Protein AF-A0A1R3R5N0-F1 (afdb_monomer_lite)

Organism: Aspergillus carbonarius (strain ITEM 5010) (NCBI:txid602072)

Sequence (128 aa):
EFLPKLLINFKFSRFGYNIFSFFNQRFYIELFYNKYIVEGVLKLGGQTSKSLDKGSVELLGPYGLEKGLLVLSNSIGNLSTGIVTTYALYILIGLIFYISLLYFSYNDNNLLILIIFTLFALLNSNNK

pLDDT: mean 89.64, std 7.69, range [47.28, 97.38]

InterPro domains:
  IPR010934 NADH dehydrogenase subunit 5, C-terminal [PF06455] (7-100)

Secondary structure (DSSP, 8-state):
--HHHHHHHHHHSHHHHHHHHHHHTGGGHHHHIIIIIIHHHHHHHHHHHIIIIIIIHHHHSHHHHHHHHHHHHHHHHHH--S-HHHHHHHHHHHHHHHHHHHHHHHH-HHHHHHHHHHHHHHHHHTT-

Structure (mmCIF, N/CA/C/O backbone):
data_AF-A0A1R3R5N0-F1
#
_entry.id   AF-A0A1R3R5N0-F1
#
loop_
_atom_site.group_PDB
_atom_site.id
_atom_site.type_symbol
_atom_site.label_atom_id
_atom_site.label_alt_id
_atom_site.label_comp_id
_atom_site.label_asym_id
_atom_site.label_entity_id
_atom_site.label_seq_id
_atom_site.pdbx_PDB_ins_code
_atom_site.Cartn_x
_atom_site.Cartn_y
_atom_site.Cartn_z
_atom_site.occupancy
_atom_site.B_iso_or_equiv
_atom_site.auth_seq_id
_atom_site.auth_comp_id
_atom_site.auth_asym_id
_atom_site.auth_atom_id
_atom_site.pdbx_PDB_model_num
ATOM 1 N N . GLU A 1 1 ? -47.090 0.895 64.163 1.00 58.91 1 GLU A N 1
ATOM 2 C CA . GLU A 1 1 ? -45.781 0.798 63.468 1.00 58.91 1 GLU A CA 1
ATOM 3 C C . GLU A 1 1 ? -45.561 -0.552 62.750 1.00 58.91 1 GLU A C 1
ATOM 5 O O . GLU A 1 1 ? -44.511 -1.167 62.883 1.00 58.91 1 GLU A O 1
ATOM 10 N N . PHE A 1 2 ? -46.514 -1.045 61.947 1.00 67.62 2 PHE A N 1
ATOM 11 C CA . PHE A 1 2 ? -46.360 -2.348 61.260 1.00 67.62 2 PHE A CA 1
ATOM 12 C C . PHE A 1 2 ? -45.670 -2.259 59.887 1.00 67.62 2 PHE A C 1
ATOM 14 O O . PHE A 1 2 ? -44.939 -3.166 59.490 1.00 67.62 2 PHE A O 1
ATOM 21 N N . LEU A 1 3 ? -45.855 -1.138 59.186 1.00 72.69 3 LEU A N 1
ATOM 22 C CA . LEU A 1 3 ? -45.278 -0.861 57.866 1.00 72.69 3 LEU A CA 1
ATOM 23 C C . LEU A 1 3 ? -43.744 -1.014 57.772 1.00 72.69 3 LEU A C 1
ATOM 25 O O . LEU A 1 3 ? -43.286 -1.706 56.861 1.00 72.69 3 LEU A O 1
ATOM 29 N N . PRO A 1 4 ? -42.928 -0.451 58.687 1.00 81.06 4 PRO A N 1
ATOM 30 C CA . PRO A 1 4 ? -41.472 -0.568 58.579 1.00 81.06 4 PRO A CA 1
ATOM 31 C C . PRO A 1 4 ? -40.977 -2.010 58.761 1.00 81.06 4 PRO A C 1
ATOM 33 O O . PRO A 1 4 ? -40.027 -2.424 58.100 1.00 81.06 4 PRO A O 1
ATOM 36 N N . LYS A 1 5 ? -41.648 -2.818 59.591 1.00 83.25 5 LYS A N 1
ATOM 37 C CA . LYS A 1 5 ? -41.254 -4.212 59.850 1.00 83.25 5 LYS A CA 1
ATOM 38 C C . LYS A 1 5 ? -41.494 -5.121 58.639 1.00 83.25 5 LYS A C 1
ATOM 40 O O . LYS A 1 5 ? -40.662 -5.976 58.342 1.00 83.25 5 LYS A O 1
ATOM 45 N N . LEU A 1 6 ? -42.585 -4.893 57.903 1.00 86.56 6 LEU A N 1
ATOM 46 C CA . LEU A 1 6 ? -42.873 -5.585 56.641 1.00 86.56 6 LEU A CA 1
ATOM 47 C C . LEU A 1 6 ? -41.838 -5.255 55.556 1.00 86.56 6 LEU A C 1
ATOM 49 O O . LEU A 1 6 ? -41.349 -6.164 54.889 1.00 86.56 6 LEU A O 1
ATOM 53 N N . LEU A 1 7 ? -41.457 -3.980 55.420 1.00 84.94 7 LEU A N 1
ATOM 54 C CA . LEU A 1 7 ? -40.443 -3.546 54.451 1.00 84.94 7 LEU A CA 1
ATOM 55 C C . LEU A 1 7 ? -39.057 -4.127 54.750 1.00 84.94 7 LEU A C 1
ATOM 57 O O . LEU A 1 7 ? -38.364 -4.573 53.836 1.00 84.94 7 LEU A O 1
ATOM 61 N N . ILE A 1 8 ? -38.665 -4.164 56.025 1.00 86.44 8 ILE A N 1
ATOM 62 C CA . ILE A 1 8 ? -37.389 -4.747 56.452 1.00 86.44 8 ILE A CA 1
ATOM 63 C C . ILE A 1 8 ? -37.361 -6.251 56.149 1.00 86.44 8 ILE A C 1
ATOM 65 O O . ILE A 1 8 ? -36.413 -6.729 55.525 1.00 86.44 8 ILE A O 1
ATOM 69 N N . ASN A 1 9 ? -38.421 -6.986 56.498 1.00 88.69 9 ASN A N 1
ATOM 70 C CA . ASN A 1 9 ? -38.521 -8.412 56.180 1.00 88.69 9 ASN A CA 1
ATOM 71 C C . ASN A 1 9 ? -38.525 -8.671 54.665 1.00 88.69 9 ASN A C 1
ATOM 73 O O . ASN A 1 9 ? -37.880 -9.613 54.206 1.00 88.69 9 ASN A O 1
ATOM 77 N N . PHE A 1 10 ? -39.198 -7.827 53.875 1.00 90.25 10 PHE A N 1
ATOM 78 C CA . PHE A 1 10 ? -39.186 -7.935 52.417 1.00 90.25 10 PHE A CA 1
ATOM 79 C C . PHE A 1 10 ? -37.784 -7.713 51.842 1.00 90.25 10 PHE A C 1
ATOM 81 O O . PHE A 1 10 ? -37.332 -8.511 51.023 1.00 90.25 10 PHE A O 1
ATOM 88 N N . LYS A 1 11 ? -37.055 -6.693 52.309 1.00 86.88 11 LYS A N 1
ATOM 89 C CA . LYS A 1 11 ? -35.684 -6.402 51.862 1.00 86.88 11 LYS A CA 1
ATOM 90 C C . LYS A 1 11 ? -34.713 -7.556 52.142 1.00 86.88 11 LYS A C 1
ATOM 92 O O . LYS A 1 11 ? -33.847 -7.824 51.316 1.00 86.88 11 LYS A O 1
ATOM 97 N N . PHE A 1 12 ? -34.854 -8.232 53.283 1.00 90.31 12 PHE A N 1
ATOM 98 C CA . PHE A 1 12 ? -34.021 -9.389 53.639 1.00 90.31 12 PHE A CA 1
ATOM 99 C C . PHE A 1 12 ? -34.477 -10.705 52.995 1.00 90.31 12 PHE A C 1
ATOM 101 O O . PHE A 1 12 ? -33.750 -11.696 53.047 1.00 90.31 12 PHE A O 1
ATOM 108 N N . SER A 1 13 ? -35.642 -10.731 52.344 1.00 93.94 13 SER A N 1
ATOM 109 C CA . SER A 1 13 ? -36.010 -11.854 51.487 1.00 93.94 13 SER A CA 1
ATOM 110 C C . SER A 1 13 ? -35.092 -11.914 50.263 1.00 93.94 13 SER A C 1
ATOM 112 O O . SER A 1 13 ? -34.648 -10.893 49.737 1.00 93.94 13 SER A O 1
ATOM 114 N N . ARG A 1 14 ? -34.846 -13.123 49.756 1.00 91.81 14 ARG A N 1
ATOM 115 C CA . ARG A 1 14 ? -33.986 -13.359 48.583 1.00 91.81 14 ARG A CA 1
ATOM 116 C C . ARG A 1 14 ? -34.451 -12.574 47.346 1.00 91.81 14 ARG A C 1
ATOM 118 O O . ARG A 1 14 ? -33.635 -12.093 46.567 1.00 91.81 14 ARG A O 1
ATOM 125 N N . PHE A 1 15 ? -35.766 -12.419 47.197 1.00 92.56 15 PHE A N 1
ATOM 126 C CA . PHE A 1 15 ? -36.382 -11.668 46.106 1.00 92.56 15 PHE A CA 1
ATOM 127 C C . PHE A 1 15 ? -36.229 -10.151 46.282 1.00 92.56 15 PHE A C 1
ATOM 129 O O . PHE A 1 15 ? -35.771 -9.469 45.366 1.00 92.56 15 PHE A O 1
ATOM 136 N N . GLY A 1 16 ? -36.539 -9.623 47.471 1.00 93.56 16 GLY A N 1
ATOM 137 C CA . GLY A 1 16 ? -36.394 -8.196 47.767 1.00 93.56 16 GLY A CA 1
ATOM 138 C C . GLY A 1 16 ? -34.941 -7.726 47.720 1.00 93.56 16 GLY A C 1
ATOM 139 O O . GLY A 1 16 ? -34.680 -6.632 47.226 1.00 93.56 16 GLY A O 1
ATOM 140 N N . TYR A 1 17 ? -33.993 -8.572 48.135 1.00 92.31 17 TYR A N 1
ATOM 141 C CA . TYR A 1 17 ? -32.560 -8.308 48.007 1.00 92.31 17 TYR A CA 1
ATOM 142 C C . TYR A 1 17 ? -32.136 -8.131 46.542 1.00 92.31 17 TYR A C 1
ATOM 144 O O . TYR A 1 17 ? -31.470 -7.151 46.214 1.00 92.31 17 TYR A O 1
ATOM 152 N N . ASN A 1 18 ? -32.571 -9.024 45.645 1.00 92.19 18 ASN A N 1
ATOM 153 C CA . ASN A 1 18 ? -32.261 -8.925 44.215 1.00 92.19 18 ASN A CA 1
ATOM 154 C C . ASN A 1 18 ? -32.894 -7.691 43.565 1.00 92.19 18 ASN A C 1
ATOM 156 O O . ASN A 1 18 ? -32.239 -7.021 42.772 1.00 92.19 18 ASN A O 1
ATOM 160 N N . ILE A 1 19 ? -34.137 -7.361 43.925 1.00 92.75 19 ILE A N 1
ATOM 161 C CA . ILE A 1 19 ? -34.808 -6.148 43.446 1.00 92.75 19 ILE A CA 1
ATOM 162 C C . ILE A 1 19 ? -34.051 -4.899 43.900 1.00 92.75 19 ILE A C 1
ATOM 164 O O . ILE A 1 19 ? -33.727 -4.044 43.078 1.00 92.75 19 ILE A O 1
ATOM 168 N N . PHE A 1 20 ? -33.723 -4.803 45.191 1.00 91.19 20 PHE A N 1
ATOM 169 C CA . PHE A 1 20 ? -32.952 -3.676 45.709 1.00 91.19 20 PHE A CA 1
ATOM 170 C C . PHE A 1 20 ? -31.580 -3.583 45.042 1.00 91.19 20 PHE A C 1
ATOM 172 O O . PHE A 1 20 ? -31.178 -2.492 44.659 1.00 91.19 20 PHE A O 1
ATOM 179 N N . SER A 1 21 ? -30.892 -4.711 44.851 1.00 90.00 21 SER A N 1
ATOM 180 C CA . SER A 1 21 ? -29.612 -4.781 44.138 1.00 90.00 21 SER A CA 1
ATOM 181 C C . SER A 1 21 ? -29.724 -4.263 42.700 1.00 90.00 21 SER A C 1
ATOM 183 O O . SER A 1 21 ? -28.922 -3.432 42.280 1.00 90.00 21 SER A O 1
ATOM 185 N N . PHE A 1 22 ? -30.761 -4.681 41.971 1.00 92.44 22 PHE A N 1
ATOM 186 C CA . PHE A 1 22 ? -31.017 -4.277 40.589 1.00 92.44 22 PHE A CA 1
ATOM 187 C C . PHE A 1 22 ? -31.218 -2.763 40.446 1.00 92.44 22 PHE A C 1
ATOM 189 O O . PHE A 1 22 ? -30.591 -2.129 39.595 1.00 92.44 22 PHE A O 1
ATOM 196 N N . PHE A 1 23 ? -32.031 -2.158 41.315 1.00 91.69 23 PHE A N 1
ATOM 197 C CA . PHE A 1 23 ? -32.212 -0.704 41.329 1.00 91.69 23 PHE A CA 1
ATOM 198 C C . PHE A 1 23 ? -30.958 0.035 41.823 1.00 91.69 23 PHE A C 1
ATOM 200 O O . PHE A 1 23 ? -30.620 1.088 41.285 1.00 91.69 23 PHE A O 1
ATOM 207 N N . ASN A 1 24 ? -30.230 -0.528 42.795 1.00 90.31 24 ASN A N 1
ATOM 208 C CA . ASN A 1 24 ? -28.999 0.060 43.329 1.00 90.31 24 ASN A CA 1
ATOM 209 C C . ASN A 1 24 ? -27.861 0.078 42.292 1.00 90.31 24 ASN A C 1
ATOM 211 O O . ASN A 1 24 ? -27.060 1.004 42.270 1.00 90.31 24 ASN A O 1
ATOM 215 N N . GLN A 1 25 ? -27.819 -0.905 41.387 1.00 90.25 25 GLN A N 1
ATOM 216 C CA . GLN A 1 25 ? -26.867 -0.979 40.268 1.00 90.25 25 GLN A CA 1
ATOM 217 C C . GLN A 1 25 ? -27.388 -0.298 38.995 1.00 90.25 25 GLN A C 1
ATOM 219 O O . GLN A 1 25 ? -26.984 -0.653 37.886 1.00 90.25 25 GLN A O 1
ATOM 224 N N . ARG A 1 26 ? -28.311 0.666 39.140 1.00 92.62 26 ARG A N 1
ATOM 225 C CA . ARG A 1 26 ? -28.880 1.451 38.034 1.00 92.62 26 ARG A CA 1
ATOM 226 C C . ARG A 1 26 ? -29.339 0.544 36.881 1.00 92.62 26 ARG A C 1
ATOM 228 O O . ARG A 1 26 ? -28.988 0.751 35.721 1.00 92.62 26 ARG A O 1
ATOM 235 N N . PHE A 1 27 ? -30.110 -0.492 37.217 1.00 92.75 27 PHE A N 1
ATOM 236 C CA . PHE A 1 27 ? -30.701 -1.438 36.264 1.00 92.75 27 PHE A CA 1
ATOM 237 C C . PHE A 1 27 ? -29.683 -2.209 35.404 1.00 92.75 27 PHE A C 1
ATOM 239 O O . PHE A 1 27 ? -30.045 -2.707 34.341 1.00 92.75 27 PHE A O 1
ATOM 246 N N . TYR A 1 28 ? -28.412 -2.299 35.815 1.00 91.88 28 TYR A N 1
ATOM 247 C CA . TYR A 1 28 ? -27.329 -2.910 35.025 1.00 91.88 28 TYR A CA 1
ATOM 248 C C . TYR A 1 28 ? -27.105 -2.278 33.640 1.00 91.88 28 TYR A C 1
ATOM 250 O O . TYR A 1 28 ? -26.446 -2.879 32.787 1.00 91.88 28 TYR A O 1
ATOM 258 N N . ILE A 1 29 ? -27.608 -1.063 33.403 1.00 93.81 29 ILE A N 1
ATOM 259 C CA . ILE A 1 29 ? -27.504 -0.386 32.101 1.00 93.81 29 ILE A CA 1
ATOM 260 C C . ILE A 1 29 ? -26.034 -0.215 31.697 1.00 93.81 29 ILE A C 1
ATOM 262 O O . ILE A 1 29 ? -25.678 -0.443 30.544 1.00 93.81 29 ILE A O 1
ATOM 266 N N . GLU A 1 30 ? -25.161 0.101 32.654 1.00 92.44 30 GLU A N 1
ATOM 267 C CA . GLU A 1 30 ? -23.719 0.255 32.426 1.00 92.44 30 GLU A CA 1
ATOM 268 C C . GLU A 1 30 ? -23.040 -1.064 32.039 1.00 92.44 30 GLU A C 1
ATOM 270 O O . GLU A 1 30 ? -22.198 -1.095 31.141 1.00 92.44 30 GLU A O 1
ATOM 275 N N . LEU A 1 31 ? -23.441 -2.175 32.667 1.00 93.25 31 LEU A N 1
ATOM 276 C CA . LEU A 1 31 ? -22.925 -3.502 32.331 1.00 93.25 31 LEU A CA 1
ATOM 277 C C . LEU A 1 31 ? -23.344 -3.897 30.914 1.00 93.25 31 LEU A C 1
ATOM 279 O O . LEU A 1 31 ? -22.525 -4.410 30.151 1.00 93.25 31 LEU A O 1
ATOM 283 N N . PHE A 1 32 ? -24.597 -3.623 30.544 1.00 94.75 32 PHE A N 1
ATOM 284 C CA . PHE A 1 32 ? -25.095 -3.863 29.194 1.00 94.75 32 PHE A CA 1
ATOM 285 C C . PHE A 1 32 ? -24.339 -3.011 28.166 1.00 94.75 32 PHE A C 1
ATOM 287 O O . PHE A 1 32 ? -23.844 -3.534 27.168 1.00 94.75 32 PHE A O 1
ATOM 294 N N . TYR A 1 33 ? -24.182 -1.715 28.434 1.00 95.69 33 TYR A N 1
ATOM 295 C CA . TYR A 1 33 ? -23.472 -0.797 27.548 1.00 95.69 33 TYR A CA 1
ATOM 296 C C . TYR A 1 33 ? -22.015 -1.220 27.327 1.00 95.69 33 TYR A C 1
ATOM 298 O O . TYR A 1 33 ? -21.570 -1.344 26.184 1.00 95.69 33 TYR A O 1
ATOM 306 N N . ASN A 1 34 ? -21.282 -1.522 28.400 1.00 95.38 34 ASN A N 1
ATOM 307 C CA . ASN A 1 34 ? -19.885 -1.933 28.290 1.00 95.38 34 ASN A CA 1
ATOM 308 C C . ASN A 1 34 ? -19.729 -3.260 27.543 1.00 95.38 34 ASN A C 1
ATOM 310 O O . ASN A 1 34 ? -18.840 -3.398 26.704 1.00 95.38 34 ASN A O 1
ATOM 314 N N . LYS A 1 35 ? -20.607 -4.228 27.813 1.00 94.88 35 LYS A N 1
ATOM 315 C CA . LYS A 1 35 ? -20.493 -5.561 27.223 1.00 94.88 35 LYS A CA 1
ATOM 316 C C . LYS A 1 35 ? -20.902 -5.609 25.755 1.00 94.88 35 LYS A C 1
ATOM 318 O O . LYS A 1 35 ? -20.260 -6.295 24.970 1.00 94.88 35 LYS A O 1
ATOM 323 N N . TYR A 1 36 ? -21.964 -4.907 25.372 1.00 94.69 36 TYR A N 1
ATOM 324 C CA . TYR A 1 36 ? -22.486 -5.006 24.009 1.00 94.69 36 TYR A CA 1
ATOM 325 C C . TYR A 1 36 ? -21.981 -3.894 23.094 1.00 94.69 36 TYR A C 1
ATOM 327 O O . TYR A 1 36 ? -21.654 -4.167 21.942 1.00 94.69 36 TYR A O 1
ATOM 335 N N . ILE A 1 37 ? -21.879 -2.658 23.590 1.00 96.38 37 ILE A N 1
ATOM 336 C CA . ILE A 1 37 ? -21.472 -1.515 22.765 1.00 96.38 37 ILE A CA 1
ATOM 337 C C . ILE A 1 37 ? -19.959 -1.328 22.822 1.00 96.38 37 ILE A C 1
ATOM 339 O O . ILE A 1 37 ? -19.302 -1.395 21.785 1.00 96.38 37 ILE A O 1
ATOM 343 N N . VAL A 1 38 ? -19.381 -1.142 24.012 1.00 97.12 38 VAL A N 1
ATOM 344 C CA . VAL A 1 38 ? -17.947 -0.819 24.136 1.00 97.12 38 VAL A CA 1
ATOM 345 C C . VAL A 1 38 ? -17.070 -1.971 23.651 1.00 97.12 38 VAL A C 1
ATOM 347 O O . VAL A 1 38 ? -16.165 -1.753 22.849 1.00 97.12 38 VAL A O 1
ATOM 350 N N . GLU A 1 39 ? -17.358 -3.207 24.064 1.00 96.62 39 GLU A N 1
ATOM 351 C CA . GLU A 1 39 ? -16.596 -4.377 23.616 1.00 96.62 39 GLU A CA 1
ATOM 352 C C . GLU A 1 39 ? -16.697 -4.588 22.093 1.00 96.62 39 GLU A C 1
ATOM 354 O O . GLU A 1 39 ? -15.706 -4.934 21.446 1.00 96.62 39 GLU A O 1
ATOM 359 N N . GLY A 1 40 ? -17.871 -4.335 21.504 1.00 95.31 40 GLY A N 1
ATOM 360 C CA . GLY A 1 40 ? -18.079 -4.397 20.057 1.00 95.31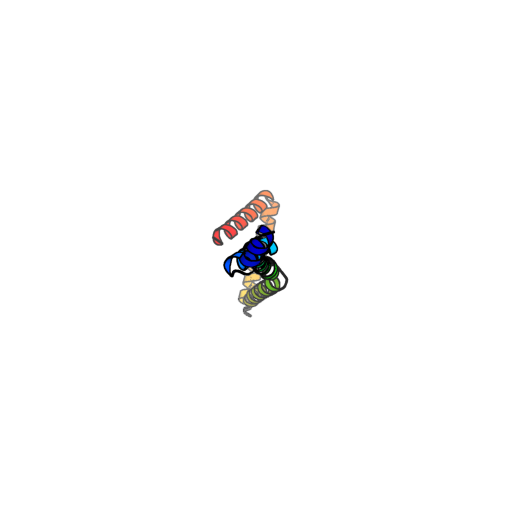 40 GLY A CA 1
ATOM 361 C C . GLY A 1 40 ? -17.247 -3.355 19.309 1.00 95.31 40 GLY A C 1
ATOM 362 O O . GLY A 1 40 ? -16.514 -3.698 18.380 1.00 95.31 40 GLY A O 1
ATOM 363 N N . VAL A 1 41 ? -17.294 -2.099 19.759 1.00 96.50 41 VAL A N 1
ATOM 364 C CA . VAL A 1 41 ? -16.513 -0.996 19.178 1.00 96.50 41 VAL A CA 1
ATOM 365 C C . VAL A 1 41 ? -15.012 -1.255 19.306 1.00 96.50 41 VAL A C 1
ATOM 367 O O . VAL A 1 41 ? -14.284 -1.059 18.337 1.00 96.50 41 VAL A O 1
ATOM 370 N N . LEU A 1 42 ? -14.538 -1.755 20.450 1.00 95.88 42 LEU A N 1
ATOM 371 C CA . LEU A 1 42 ? -13.124 -2.084 20.653 1.00 95.88 42 LEU A CA 1
ATOM 372 C C . LEU A 1 42 ? -12.653 -3.218 19.738 1.00 95.88 42 LEU A C 1
ATOM 374 O O . LEU A 1 42 ? -11.569 -3.131 19.164 1.00 95.88 42 LEU A O 1
ATOM 378 N N . LYS A 1 43 ? -13.461 -4.272 19.565 1.00 94.94 43 LYS A N 1
ATOM 379 C CA . LYS A 1 43 ? -13.130 -5.380 18.655 1.00 94.94 43 LYS A CA 1
ATOM 380 C C . LYS A 1 43 ? -13.069 -4.915 17.205 1.00 94.94 43 LYS A C 1
ATOM 382 O O . LYS A 1 43 ? -12.116 -5.254 16.506 1.00 94.94 43 LYS A O 1
ATOM 387 N N . LEU A 1 44 ? -14.051 -4.126 16.770 1.00 94.19 44 LEU A N 1
ATOM 388 C CA . LEU A 1 44 ? -14.077 -3.564 15.422 1.00 94.19 44 LEU A CA 1
ATOM 389 C C . LEU A 1 44 ? -12.901 -2.609 15.201 1.00 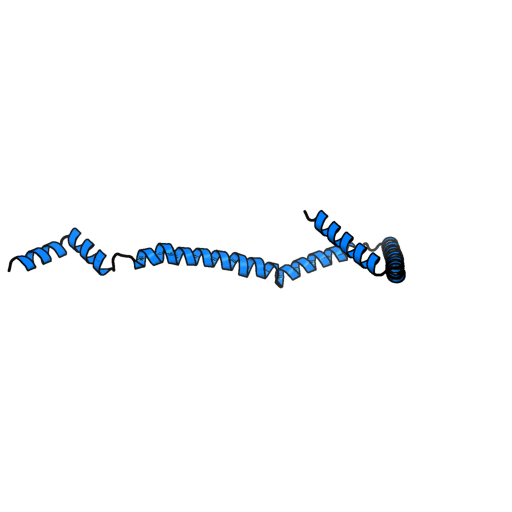94.19 44 LEU A C 1
ATOM 391 O O . LEU A 1 44 ? -12.168 -2.785 14.235 1.00 94.19 44 LEU A O 1
ATOM 395 N N . GLY A 1 45 ? -12.657 -1.680 16.128 1.00 92.62 45 GLY A N 1
ATOM 396 C CA . GLY A 1 45 ? -11.530 -0.744 16.074 1.00 92.62 45 GLY A CA 1
ATOM 397 C C . GLY A 1 45 ? -10.167 -1.442 16.048 1.00 92.62 45 GLY A C 1
ATOM 398 O O . GLY A 1 45 ? -9.271 -1.052 15.303 1.00 92.62 45 GLY A O 1
ATOM 399 N N . GLY A 1 46 ? -10.016 -2.528 16.811 1.00 92.81 46 GLY A N 1
ATOM 400 C CA . GLY A 1 46 ? -8.804 -3.345 16.792 1.00 92.81 46 GLY A CA 1
ATOM 401 C C . GLY A 1 46 ? -8.585 -4.059 15.454 1.00 92.81 46 GLY A C 1
ATOM 402 O O . GLY A 1 46 ? -7.454 -4.137 14.973 1.00 92.81 46 GLY A O 1
ATOM 403 N N . GLN A 1 47 ? -9.650 -4.562 14.822 1.00 91.12 47 GLN A N 1
ATOM 404 C CA . GLN A 1 47 ? -9.564 -5.193 13.501 1.00 91.12 47 GLN A CA 1
ATOM 405 C C . GLN A 1 47 ? -9.290 -4.177 12.385 1.00 91.12 47 GLN A C 1
ATOM 407 O O . GLN A 1 47 ? -8.458 -4.439 11.509 1.00 91.12 47 GLN A O 1
ATOM 412 N N . THR A 1 48 ? -9.953 -3.020 12.413 1.00 88.06 48 THR A N 1
ATOM 413 C CA . THR A 1 48 ? -9.772 -1.975 11.398 1.00 88.06 48 THR A CA 1
ATOM 414 C C . THR A 1 48 ? -8.371 -1.388 11.465 1.00 88.06 48 THR A C 1
ATOM 416 O O . THR A 1 48 ? -7.698 -1.376 10.443 1.00 88.06 48 THR A O 1
ATOM 419 N N . SER A 1 49 ? -7.867 -1.021 12.646 1.00 88.81 49 SER A N 1
ATOM 420 C CA . SER A 1 49 ? -6.503 -0.485 12.773 1.00 88.81 49 SER A CA 1
ATOM 421 C C . SER A 1 49 ? -5.440 -1.521 12.392 1.00 88.81 49 SER A C 1
ATOM 423 O O . SER A 1 49 ? -4.485 -1.217 11.682 1.00 88.81 49 SER A O 1
ATOM 425 N N . LYS A 1 50 ? -5.626 -2.800 12.747 1.00 87.62 50 LYS A N 1
ATOM 426 C CA . LYS A 1 50 ? -4.677 -3.847 12.339 1.00 87.62 50 LYS A CA 1
ATOM 427 C C . LYS A 1 50 ? -4.644 -4.059 10.823 1.00 87.62 50 LYS A C 1
ATOM 429 O O . LYS A 1 50 ? -3.571 -4.272 10.269 1.00 87.62 50 LYS A O 1
ATOM 434 N N . SER A 1 51 ? -5.795 -4.052 10.158 1.00 83.56 51 SER A N 1
ATOM 435 C CA . SER A 1 51 ? -5.860 -4.284 8.709 1.00 83.56 51 SER A CA 1
ATOM 436 C C . SER A 1 51 ? -5.446 -3.056 7.898 1.00 83.56 51 SER A C 1
ATOM 438 O O . SER A 1 51 ? -4.653 -3.193 6.970 1.00 83.56 51 SER A O 1
ATOM 440 N N . LEU A 1 52 ? -5.919 -1.868 8.273 1.00 83.81 52 LEU A N 1
ATOM 441 C CA . LEU A 1 52 ? -5.627 -0.619 7.572 1.00 83.81 52 LEU A CA 1
ATOM 442 C C . LEU A 1 52 ? -4.242 -0.083 7.933 1.00 83.81 52 LEU A C 1
ATOM 444 O O . LEU A 1 52 ? -3.383 0.023 7.059 1.00 83.81 52 LEU A O 1
ATOM 448 N N . ASP A 1 53 ? -3.993 0.199 9.212 1.00 79.38 53 ASP A N 1
ATOM 449 C CA . ASP A 1 53 ? -2.776 0.907 9.624 1.00 79.38 53 ASP A CA 1
ATOM 450 C C . ASP A 1 53 ? -1.558 -0.005 9.612 1.00 79.38 53 ASP A C 1
ATOM 452 O O . ASP A 1 53 ? -0.466 0.427 9.268 1.00 79.38 53 ASP A O 1
ATOM 456 N N . LYS A 1 54 ? -1.716 -1.279 9.978 1.00 79.94 54 LYS A N 1
ATOM 457 C CA . LYS A 1 54 ? -0.592 -2.221 9.943 1.00 79.94 54 LYS A CA 1
ATOM 458 C C . LYS A 1 54 ? -0.523 -3.015 8.644 1.00 79.94 54 LYS A C 1
ATOM 460 O O . LYS A 1 54 ? 0.563 -3.296 8.178 1.00 79.94 54 LYS A O 1
ATOM 465 N N . GLY A 1 55 ? -1.647 -3.370 8.029 1.00 83.25 55 GLY A N 1
ATOM 466 C CA . GLY A 1 55 ? -1.635 -4.106 6.762 1.00 83.25 55 GLY A CA 1
ATOM 467 C C . GLY A 1 55 ? -1.350 -3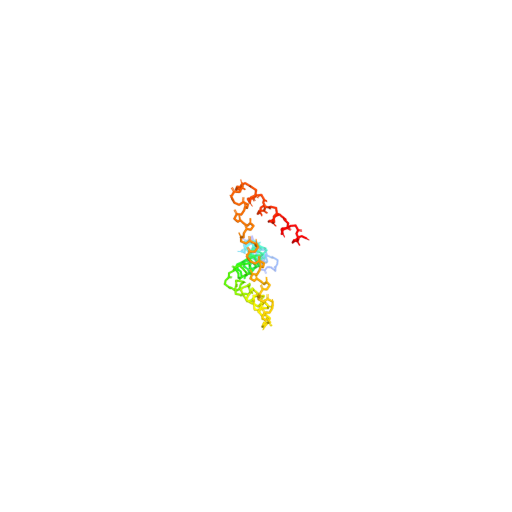.199 5.567 1.00 83.25 55 GLY A C 1
ATOM 468 O O . GLY A 1 55 ? -0.314 -3.321 4.915 1.00 83.25 55 GLY A O 1
ATOM 469 N N . SER A 1 56 ? -2.271 -2.284 5.265 1.00 85.19 56 SER A N 1
ATOM 470 C CA . SER A 1 56 ? -2.197 -1.456 4.055 1.00 85.19 56 SER A CA 1
ATOM 471 C C . SER A 1 56 ? -1.036 -0.463 4.076 1.00 85.19 56 SER A C 1
ATOM 473 O O . SER A 1 56 ? -0.343 -0.328 3.069 1.00 85.19 56 SER A O 1
ATOM 475 N N . VAL A 1 57 ? -0.781 0.206 5.205 1.00 86.25 57 VAL A N 1
ATOM 476 C CA . VAL A 1 57 ? 0.323 1.181 5.288 1.00 86.25 57 VAL A CA 1
ATOM 477 C C . VAL A 1 57 ? 1.686 0.490 5.254 1.00 86.25 57 VAL A C 1
ATOM 479 O O . VAL A 1 57 ? 2.609 1.027 4.658 1.00 86.25 57 VAL A O 1
ATOM 482 N N . GLU A 1 58 ? 1.838 -0.715 5.809 1.00 88.75 58 GLU A N 1
ATOM 483 C CA . GLU A 1 58 ? 3.100 -1.468 5.717 1.00 88.75 58 GLU A CA 1
ATOM 484 C C . GLU A 1 58 ? 3.353 -1.974 4.286 1.00 88.75 58 GLU A C 1
ATOM 486 O O . GLU A 1 58 ? 4.485 -1.922 3.798 1.00 88.75 58 GLU A O 1
ATOM 491 N N . LEU A 1 59 ? 2.291 -2.383 3.580 1.00 88.12 59 LEU A N 1
ATOM 492 C CA . LEU A 1 59 ? 2.344 -2.776 2.167 1.00 88.12 59 LEU A CA 1
ATOM 493 C C . LEU A 1 59 ? 2.642 -1.612 1.212 1.00 88.12 59 LEU A C 1
ATOM 495 O O . LEU A 1 59 ? 3.240 -1.842 0.168 1.00 88.12 59 LEU A O 1
ATOM 499 N N . LEU A 1 60 ? 2.226 -0.385 1.526 1.00 88.56 60 LEU A N 1
ATOM 500 C CA . LEU A 1 60 ? 2.574 0.807 0.735 1.00 88.56 60 LEU A CA 1
ATOM 501 C C . LEU A 1 60 ? 3.839 1.512 1.243 1.00 88.56 60 LEU A C 1
ATOM 503 O O . LEU A 1 60 ? 4.404 2.358 0.555 1.00 88.56 60 LEU A O 1
ATOM 507 N N . GLY A 1 61 ? 4.258 1.186 2.459 1.00 89.00 61 GLY A N 1
ATOM 508 C CA . GLY A 1 61 ? 5.383 1.787 3.146 1.00 89.00 61 GLY A CA 1
ATOM 509 C C . GLY A 1 61 ? 6.724 1.158 2.760 1.00 89.00 61 GLY A C 1
ATOM 510 O O . GLY A 1 61 ? 6.854 0.509 1.719 1.00 89.00 61 GLY A O 1
ATOM 511 N N . PRO A 1 62 ? 7.753 1.326 3.609 1.00 89.75 62 PRO A N 1
ATOM 512 C CA . PRO A 1 62 ? 9.118 0.931 3.272 1.00 89.75 62 PRO A CA 1
ATOM 513 C C . PRO A 1 62 ? 9.253 -0.572 3.001 1.00 89.75 62 PRO A C 1
ATOM 515 O O . PRO A 1 62 ? 10.012 -0.954 2.120 1.00 89.75 62 PRO A O 1
ATOM 518 N N . TYR A 1 63 ? 8.483 -1.415 3.695 1.00 90.62 63 TYR A N 1
ATOM 519 C CA . TYR A 1 63 ? 8.535 -2.869 3.523 1.00 90.62 63 TYR A CA 1
ATOM 520 C C . TYR A 1 63 ? 7.984 -3.333 2.167 1.00 90.62 63 TYR A C 1
ATOM 522 O O . TYR A 1 63 ? 8.591 -4.158 1.481 1.00 90.62 63 TYR A O 1
ATOM 530 N N . GLY A 1 64 ? 6.833 -2.802 1.749 1.00 92.75 64 GLY A N 1
ATOM 531 C CA . GLY A 1 64 ? 6.293 -3.100 0.426 1.00 92.75 64 GLY A CA 1
ATOM 532 C C . GLY A 1 64 ? 7.175 -2.572 -0.701 1.00 92.75 64 GLY A C 1
ATOM 533 O O . GLY A 1 64 ? 7.397 -3.275 -1.689 1.00 92.75 64 GLY A O 1
ATOM 534 N N . LEU A 1 65 ? 7.745 -1.377 -0.518 1.00 93.62 65 LEU A N 1
ATOM 535 C CA . LEU A 1 65 ? 8.714 -0.807 -1.452 1.00 93.62 65 LEU A CA 1
ATOM 536 C C . LEU A 1 65 ? 9.983 -1.659 -1.547 1.00 93.62 65 LEU A C 1
ATOM 538 O O . LEU A 1 65 ? 10.428 -1.935 -2.656 1.00 93.62 65 LEU A O 1
ATOM 542 N N . GLU A 1 66 ? 10.531 -2.134 -0.426 1.00 95.19 66 GLU A N 1
ATOM 543 C CA . GLU A 1 66 ? 11.685 -3.041 -0.404 1.00 95.19 66 GLU A CA 1
ATOM 544 C C . GLU A 1 66 ? 11.415 -4.294 -1.244 1.00 95.19 66 GLU A C 1
ATOM 546 O O . GLU A 1 66 ? 12.187 -4.617 -2.147 1.00 95.19 66 GLU A O 1
ATOM 551 N N . LYS A 1 67 ? 10.279 -4.965 -1.016 1.00 94.31 67 LYS A N 1
ATOM 552 C CA . LYS A 1 67 ? 9.895 -6.145 -1.804 1.00 94.31 67 LYS A CA 1
ATOM 553 C C . LYS 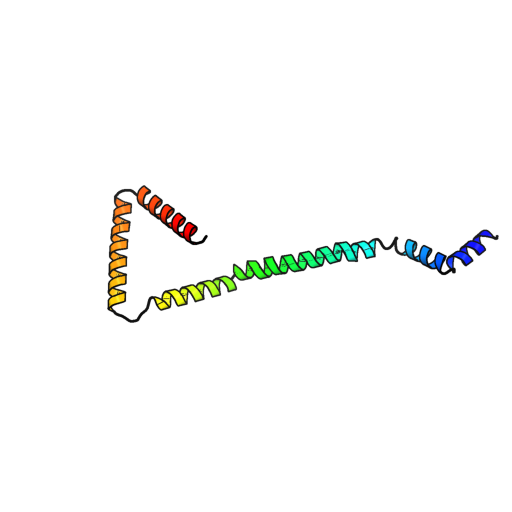A 1 67 ? 9.751 -5.834 -3.289 1.00 94.31 67 LYS A C 1
ATOM 555 O O . LYS A 1 67 ? 10.240 -6.603 -4.115 1.00 94.31 67 LYS A O 1
ATOM 560 N N . GLY A 1 68 ? 9.097 -4.724 -3.630 1.00 94.62 68 GLY A N 1
ATOM 561 C CA . GLY A 1 68 ? 8.944 -4.289 -5.017 1.00 94.62 68 GLY A CA 1
ATOM 562 C C . GLY A 1 68 ? 10.296 -4.048 -5.688 1.00 94.62 68 GLY A C 1
ATOM 563 O O . GLY A 1 68 ? 10.549 -4.555 -6.781 1.00 94.62 68 GLY A O 1
ATOM 564 N N . LEU A 1 69 ? 11.199 -3.346 -5.003 1.00 96.06 69 LEU A N 1
ATOM 565 C CA . LEU A 1 69 ? 12.551 -3.066 -5.482 1.00 96.06 69 LEU A CA 1
ATOM 566 C C . LEU A 1 69 ? 13.390 -4.339 -5.634 1.00 96.06 69 LEU A C 1
ATOM 568 O O . LEU A 1 69 ? 14.114 -4.461 -6.617 1.00 96.06 69 LEU A O 1
ATOM 572 N N . LEU A 1 70 ? 13.268 -5.310 -4.727 1.00 96.50 70 LEU A N 1
ATOM 573 C CA . LEU A 1 70 ? 13.949 -6.603 -4.848 1.00 96.50 70 LEU A CA 1
ATOM 574 C C . LEU A 1 70 ? 13.480 -7.383 -6.082 1.00 96.50 70 LEU A C 1
ATOM 576 O O . LEU A 1 70 ? 14.303 -7.913 -6.827 1.00 96.50 70 LEU A O 1
ATOM 580 N N . VAL A 1 71 ? 12.169 -7.423 -6.338 1.00 96.31 71 VAL A N 1
ATOM 581 C CA . VAL A 1 71 ? 11.612 -8.082 -7.532 1.00 96.31 71 VAL A CA 1
ATOM 582 C C . VAL A 1 71 ? 12.071 -7.383 -8.813 1.00 96.31 71 VAL A C 1
ATOM 584 O O . VAL A 1 71 ? 12.480 -8.053 -9.765 1.00 96.31 71 VAL A O 1
ATOM 587 N N . LEU A 1 72 ? 12.055 -6.048 -8.834 1.00 95.88 72 LEU A N 1
ATOM 588 C CA . LEU A 1 72 ? 12.562 -5.254 -9.955 1.00 95.88 72 LEU A CA 1
ATOM 589 C C . LEU A 1 72 ? 14.056 -5.501 -10.183 1.00 95.88 72 LEU A C 1
ATOM 591 O O . LEU A 1 72 ? 14.460 -5.750 -11.313 1.00 95.88 72 LEU A O 1
ATOM 595 N N . SER A 1 73 ? 14.859 -5.497 -9.119 1.00 96.38 73 SER A N 1
ATOM 596 C CA . SER A 1 73 ? 16.299 -5.760 -9.171 1.00 96.38 73 SER A CA 1
ATOM 597 C C . SER A 1 73 ? 16.597 -7.140 -9.750 1.00 96.38 73 SER A C 1
ATOM 599 O O . SER A 1 73 ? 17.376 -7.255 -10.692 1.00 96.38 73 SER A O 1
ATOM 601 N N . ASN A 1 74 ? 15.909 -8.180 -9.271 1.00 95.88 74 ASN A N 1
ATOM 602 C CA . ASN A 1 74 ? 16.058 -9.534 -9.803 1.00 95.88 74 ASN A CA 1
ATOM 603 C C . ASN A 1 74 ? 15.660 -9.605 -11.284 1.00 95.88 74 ASN A C 1
ATOM 605 O O . ASN A 1 74 ? 16.344 -10.238 -12.084 1.00 95.88 74 ASN A O 1
ATOM 609 N N . SER A 1 75 ? 14.583 -8.915 -11.666 1.00 95.06 75 SER A N 1
ATOM 610 C CA . SER A 1 75 ? 14.137 -8.848 -13.061 1.00 95.06 75 SER A CA 1
ATOM 611 C C . SER A 1 75 ? 15.166 -8.146 -13.951 1.00 95.06 75 SER A C 1
ATOM 613 O O . SER A 1 75 ? 15.474 -8.649 -15.026 1.00 95.06 75 SER A O 1
ATOM 615 N N . ILE A 1 76 ? 15.751 -7.034 -13.493 1.00 94.38 76 ILE A N 1
ATOM 616 C CA . ILE A 1 76 ? 16.833 -6.319 -14.189 1.00 94.38 76 ILE A CA 1
ATOM 617 C C . ILE A 1 76 ? 18.090 -7.194 -14.277 1.00 94.38 76 ILE A C 1
ATOM 619 O O . ILE A 1 76 ? 18.708 -7.273 -15.336 1.00 94.38 76 ILE A O 1
ATOM 623 N N . GLY A 1 77 ? 18.441 -7.902 -13.201 1.00 93.12 77 GLY A N 1
ATOM 624 C CA . GLY A 1 77 ? 19.559 -8.845 -13.173 1.00 93.12 77 GLY A CA 1
ATOM 625 C C . GLY A 1 77 ? 19.415 -9.945 -14.225 1.00 93.12 77 GLY A C 1
ATOM 626 O O . GLY A 1 77 ? 20.376 -10.256 -14.927 1.00 93.12 77 GLY A O 1
ATOM 627 N N . ASN A 1 78 ? 18.200 -10.457 -14.433 1.00 92.00 78 ASN A N 1
ATOM 628 C CA . ASN A 1 78 ? 17.926 -11.470 -15.454 1.00 92.00 78 ASN A CA 1
ATOM 629 C C . ASN A 1 78 ? 18.142 -10.975 -16.898 1.00 92.00 78 ASN A C 1
ATOM 631 O O . ASN A 1 78 ? 18.381 -11.800 -17.779 1.00 92.00 78 ASN A O 1
ATOM 635 N N . LEU A 1 79 ? 18.098 -9.660 -17.170 1.00 89.38 79 LEU A N 1
ATOM 636 C CA . LEU A 1 79 ? 18.448 -9.135 -18.499 1.00 89.38 79 LEU A CA 1
ATOM 637 C C . LEU A 1 79 ? 19.945 -9.293 -18.810 1.00 89.38 79 LEU A C 1
ATOM 639 O O . LEU A 1 79 ? 20.318 -9.347 -19.987 1.00 89.38 79 LEU A O 1
ATOM 643 N N . SER A 1 80 ? 20.801 -9.383 -17.786 1.00 88.94 80 SER A N 1
ATOM 644 C CA . SER A 1 80 ? 22.243 -9.578 -17.947 1.00 88.94 80 SER A CA 1
ATOM 645 C C . SER A 1 80 ? 22.596 -11.057 -18.144 1.00 88.94 80 SER A C 1
ATOM 647 O O . SER A 1 80 ? 23.023 -11.757 -17.233 1.00 88.94 80 SER A O 1
ATOM 649 N N . THR A 1 81 ? 22.423 -11.559 -19.369 1.00 90.00 81 THR A N 1
ATOM 650 C CA . THR A 1 81 ? 22.655 -12.980 -19.698 1.00 90.00 81 THR A CA 1
ATOM 651 C C . THR A 1 81 ? 24.131 -13.349 -19.890 1.00 90.00 81 THR A C 1
ATOM 653 O O . THR A 1 81 ? 24.454 -14.519 -20.073 1.00 90.00 81 THR A O 1
ATOM 656 N N . GLY A 1 82 ? 25.039 -12.365 -19.883 1.00 89.94 82 GLY A N 1
ATOM 657 C CA . GLY A 1 82 ? 26.481 -12.568 -20.097 1.00 89.94 82 GLY A CA 1
ATOM 658 C C . GLY A 1 82 ? 26.881 -12.854 -21.552 1.00 89.94 82 GLY A C 1
ATOM 659 O O . GLY A 1 82 ? 28.062 -13.027 -21.845 1.00 89.94 82 GLY A O 1
ATOM 660 N N . ILE A 1 83 ? 25.920 -12.874 -22.477 1.00 95.06 83 ILE A N 1
ATOM 661 C CA . ILE A 1 83 ? 26.140 -13.176 -23.892 1.00 95.06 83 ILE A CA 1
ATOM 662 C C . ILE A 1 83 ? 26.340 -11.862 -24.661 1.00 95.06 83 ILE A C 1
ATOM 664 O O . ILE A 1 83 ? 25.495 -10.978 -24.638 1.00 95.06 83 ILE A O 1
ATOM 668 N N . VAL A 1 84 ? 27.450 -11.713 -25.389 1.00 93.88 84 VAL A N 1
ATOM 669 C CA . VAL A 1 84 ? 27.763 -10.451 -26.098 1.00 93.88 84 VAL A CA 1
ATOM 670 C C . VAL A 1 84 ? 26.735 -10.126 -27.191 1.00 93.88 84 VAL A C 1
ATOM 672 O O . VAL A 1 84 ? 26.372 -8.966 -27.387 1.00 93.88 84 VAL A O 1
ATOM 675 N N . THR A 1 85 ? 26.223 -11.144 -27.886 1.00 95.19 85 THR A N 1
ATOM 676 C CA . THR A 1 85 ? 25.258 -10.957 -28.980 1.00 95.19 85 THR A CA 1
ATOM 677 C C . THR A 1 85 ? 23.899 -10.448 -28.497 1.00 95.19 85 THR A C 1
ATOM 679 O O . THR A 1 85 ? 23.270 -9.665 -29.207 1.00 95.19 85 THR A O 1
ATOM 682 N N . THR A 1 86 ? 23.454 -10.816 -27.289 1.00 94.19 86 THR A N 1
ATOM 683 C CA . THR A 1 86 ? 22.197 -10.297 -26.725 1.00 94.19 86 THR A CA 1
ATOM 684 C C . THR A 1 86 ? 22.317 -8.810 -26.400 1.00 94.19 86 THR A C 1
ATOM 686 O O . THR A 1 86 ? 21.409 -8.047 -26.717 1.00 94.19 86 THR A O 1
ATOM 689 N N . TYR A 1 87 ? 23.465 -8.360 -25.883 1.00 94.31 87 TYR A N 1
ATOM 690 C CA . TYR A 1 87 ? 23.713 -6.932 -25.660 1.00 94.31 87 TYR A CA 1
ATOM 691 C C . TYR A 1 87 ? 23.776 -6.129 -26.963 1.00 94.31 87 TYR A C 1
ATOM 693 O O . TYR A 1 87 ? 23.220 -5.034 -27.028 1.00 94.31 87 TYR A O 1
ATOM 701 N N . ALA A 1 88 ? 24.391 -6.673 -28.019 1.00 95.81 88 ALA A N 1
ATOM 702 C CA . ALA A 1 88 ? 24.387 -6.034 -29.336 1.00 95.81 88 ALA A CA 1
ATOM 703 C C . ALA A 1 88 ? 22.953 -5.838 -29.864 1.00 95.81 88 ALA A C 1
ATOM 705 O O . ALA A 1 88 ? 22.622 -4.781 -30.403 1.00 95.81 88 ALA A O 1
ATOM 706 N N . LEU A 1 89 ? 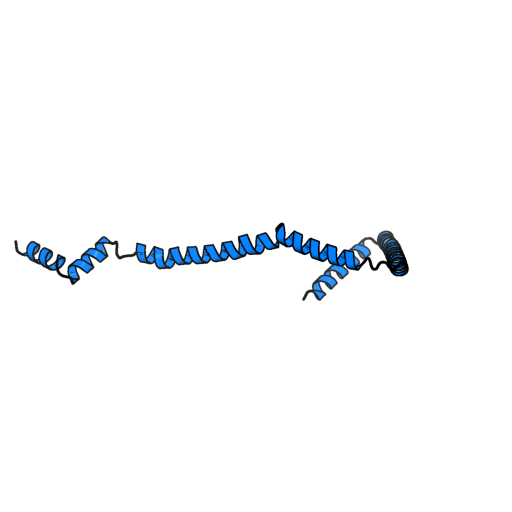22.084 -6.828 -29.642 1.00 95.62 89 LEU A N 1
ATOM 707 C CA . LEU A 1 89 ? 20.668 -6.758 -29.990 1.00 95.62 89 LEU A CA 1
ATOM 708 C C . LEU A 1 89 ? 19.936 -5.683 -29.163 1.00 95.62 89 LEU A C 1
ATOM 710 O O . LEU A 1 89 ? 19.201 -4.881 -29.738 1.00 95.62 89 LEU A O 1
ATOM 714 N N . TYR A 1 90 ? 20.176 -5.591 -27.850 1.00 94.44 90 TYR A N 1
ATOM 715 C CA . TYR A 1 90 ? 19.589 -4.538 -27.004 1.00 94.44 90 TYR A CA 1
ATOM 716 C C . TYR A 1 90 ? 19.979 -3.127 -27.457 1.00 94.44 90 TYR A C 1
ATOM 718 O O . TYR A 1 90 ? 19.123 -2.245 -27.514 1.00 94.44 90 TYR A O 1
ATOM 726 N N . ILE A 1 91 ? 21.245 -2.916 -27.826 1.00 95.50 91 ILE A N 1
ATOM 727 C CA . ILE A 1 91 ? 21.727 -1.630 -28.350 1.00 95.50 91 ILE A CA 1
ATOM 728 C C . ILE A 1 91 ? 21.021 -1.291 -29.667 1.00 95.50 91 ILE A C 1
ATOM 730 O O . ILE A 1 91 ? 20.573 -0.160 -29.851 1.00 95.50 91 ILE A O 1
ATOM 734 N N . LEU A 1 92 ? 20.871 -2.269 -30.565 1.00 97.38 92 LEU A N 1
ATOM 735 C CA . LEU A 1 92 ? 20.189 -2.081 -31.844 1.00 97.38 92 LEU A CA 1
ATOM 736 C C . LEU A 1 92 ? 18.707 -1.721 -31.659 1.00 97.38 92 LEU A C 1
ATOM 738 O O . LEU A 1 92 ? 18.238 -0.761 -32.268 1.00 97.38 92 LEU A O 1
ATOM 742 N N . ILE A 1 93 ? 17.987 -2.430 -30.782 1.00 96.75 93 ILE A N 1
ATOM 743 C CA . ILE A 1 93 ? 16.597 -2.093 -30.433 1.00 96.75 93 ILE A CA 1
ATOM 744 C C . ILE A 1 93 ? 16.516 -0.682 -29.847 1.00 96.75 93 ILE A C 1
ATOM 746 O O . ILE A 1 93 ? 15.660 0.098 -30.262 1.00 96.75 93 ILE A O 1
ATOM 750 N N . GLY A 1 94 ? 17.410 -0.334 -28.917 1.00 96.50 94 GLY A N 1
ATOM 751 C CA . GLY A 1 94 ? 17.446 0.993 -28.303 1.00 96.50 94 GLY A CA 1
ATOM 752 C C . GLY A 1 94 ? 17.661 2.110 -29.325 1.00 96.50 94 GLY A C 1
ATOM 753 O O . GLY A 1 94 ? 17.010 3.150 -29.251 1.00 96.50 94 GLY A O 1
ATOM 754 N N . LEU A 1 95 ? 18.515 1.877 -30.323 1.00 97.25 95 LEU A N 1
ATOM 755 C CA . LEU A 1 95 ? 18.804 2.839 -31.384 1.00 97.25 95 LEU A CA 1
ATOM 756 C C . LEU A 1 95 ? 17.605 3.022 -32.329 1.00 97.25 95 LEU A C 1
ATOM 758 O O . LEU A 1 95 ? 17.232 4.157 -32.627 1.00 97.25 95 LEU A O 1
ATOM 762 N N . ILE A 1 96 ? 16.951 1.929 -32.740 1.00 97.19 96 ILE A N 1
ATOM 763 C CA . ILE A 1 96 ? 15.714 1.984 -33.540 1.00 97.19 96 ILE A CA 1
ATOM 764 C C . ILE A 1 96 ? 14.620 2.730 -32.771 1.00 97.19 96 ILE A C 1
ATOM 766 O O . ILE A 1 96 ? 13.966 3.615 -33.325 1.00 97.19 96 ILE A O 1
ATOM 770 N N . PHE A 1 97 ? 14.452 2.412 -31.485 1.00 94.31 97 PHE A N 1
ATOM 771 C CA . PHE A 1 97 ? 13.476 3.068 -30.625 1.00 94.31 97 PHE A CA 1
ATOM 772 C C . PHE A 1 97 ? 13.750 4.573 -30.509 1.00 94.31 97 PHE A C 1
ATOM 774 O O . PHE A 1 97 ? 12.841 5.374 -30.720 1.00 94.31 97 PHE A O 1
ATOM 781 N N . TYR A 1 98 ? 15.000 4.970 -30.266 1.00 94.12 98 TYR A N 1
ATOM 782 C CA . TYR A 1 98 ? 15.392 6.376 -30.168 1.00 94.12 98 TYR A CA 1
ATOM 783 C C . TYR A 1 98 ? 15.095 7.165 -31.450 1.00 94.12 98 TYR A C 1
ATOM 785 O O . TYR A 1 98 ? 14.465 8.222 -31.390 1.00 94.12 98 TYR A O 1
ATOM 793 N N . ILE A 1 99 ? 15.476 6.631 -32.616 1.00 94.69 99 ILE A N 1
ATOM 794 C CA . ILE A 1 99 ? 15.184 7.266 -33.910 1.00 94.69 99 ILE A CA 1
ATOM 795 C C . ILE A 1 99 ? 13.671 7.374 -34.127 1.00 94.69 99 ILE A C 1
ATOM 797 O O . ILE A 1 99 ? 13.191 8.422 -34.556 1.00 94.69 99 ILE A O 1
ATOM 801 N N . SER A 1 100 ? 12.910 6.326 -33.796 1.00 89.81 100 SER A N 1
ATOM 802 C CA . SER A 1 100 ? 11.450 6.346 -33.930 1.00 89.81 100 SER A CA 1
ATOM 803 C C . SER A 1 100 ? 10.807 7.432 -33.063 1.00 89.81 100 SER A C 1
ATOM 805 O O . SER A 1 100 ? 9.942 8.163 -33.540 1.00 89.81 100 SER A O 1
ATOM 807 N N . LEU A 1 101 ? 11.278 7.608 -31.823 1.00 89.56 101 LEU A N 1
ATOM 808 C CA . LEU A 1 101 ? 10.758 8.609 -30.894 1.00 89.56 101 LEU A CA 1
ATOM 809 C C . LEU A 1 101 ? 10.996 10.033 -31.417 1.00 89.56 101 LEU A C 1
ATOM 811 O O . LEU A 1 101 ? 10.090 10.867 -31.388 1.00 89.56 101 LEU A O 1
ATOM 815 N N . LEU A 1 102 ? 12.198 10.291 -31.942 1.00 90.12 102 LEU A N 1
ATOM 816 C CA . LEU A 1 102 ? 12.539 11.565 -32.575 1.00 90.12 102 LEU A CA 1
ATOM 817 C C . LEU A 1 102 ? 11.688 11.827 -33.819 1.00 90.12 102 LEU A C 1
ATOM 819 O O . LEU A 1 102 ? 11.207 12.943 -34.000 1.00 90.12 102 LEU A O 1
ATOM 823 N N . TYR A 1 103 ? 11.467 10.808 -34.651 1.00 90.12 103 TYR A N 1
ATOM 824 C CA . TYR A 1 103 ? 10.639 10.928 -35.849 1.00 90.12 103 TYR A CA 1
ATOM 825 C C . TYR A 1 103 ? 9.188 11.301 -35.511 1.00 90.12 103 TYR A C 1
ATOM 827 O O . TYR A 1 103 ? 8.644 12.238 -36.096 1.00 90.12 103 TYR A O 1
ATOM 835 N N . PHE A 1 104 ? 8.579 10.633 -34.524 1.00 86.81 104 PHE A N 1
ATOM 836 C CA . PHE A 1 104 ? 7.215 10.949 -34.089 1.00 86.81 104 PHE A CA 1
ATOM 837 C C . PHE A 1 104 ? 7.107 12.337 -33.455 1.00 86.81 104 PHE A C 1
ATOM 839 O O . PHE A 1 104 ? 6.139 13.045 -33.723 1.00 86.81 104 PHE A O 1
ATOM 846 N N . SER A 1 105 ? 8.099 12.749 -32.660 1.00 86.12 105 SER A N 1
ATOM 847 C CA . SER A 1 105 ? 8.115 14.097 -32.082 1.00 86.12 105 SER A CA 1
ATOM 848 C C . SER A 1 105 ? 8.310 15.185 -33.142 1.00 86.12 105 SER A C 1
ATOM 850 O O . SER A 1 105 ? 7.731 16.259 -33.019 1.00 86.12 105 SER A O 1
ATOM 852 N N . TYR A 1 106 ? 9.096 14.922 -34.189 1.00 87.62 106 TYR A N 1
ATOM 853 C CA . TYR A 1 106 ? 9.316 15.892 -35.261 1.00 87.62 106 TYR A CA 1
ATOM 854 C C . TYR A 1 106 ? 8.084 16.067 -36.154 1.00 87.62 106 TYR A C 1
ATOM 856 O O . TYR A 1 106 ? 7.763 17.194 -36.520 1.00 87.62 106 TYR A O 1
ATOM 864 N N . ASN A 1 107 ? 7.407 14.969 -36.508 1.00 85.06 107 ASN A N 1
ATOM 865 C CA . ASN A 1 107 ? 6.265 15.029 -37.416 1.00 85.06 107 ASN A CA 1
ATOM 866 C C . ASN A 1 107 ? 5.028 15.638 -36.745 1.00 85.06 107 ASN A C 1
ATOM 868 O O . ASN A 1 107 ? 4.478 16.591 -37.274 1.00 85.06 107 ASN A O 1
ATOM 872 N N . ASP A 1 108 ? 4.607 15.107 -35.588 1.00 85.50 108 ASP A N 1
ATOM 873 C CA . ASP A 1 108 ? 3.450 15.612 -34.841 1.00 85.50 108 ASP A CA 1
ATOM 874 C C . ASP A 1 108 ? 3.493 15.167 -33.370 1.00 85.50 108 ASP A C 1
ATOM 876 O O . ASP A 1 108 ? 3.251 14.002 -33.037 1.00 85.50 108 ASP A O 1
ATOM 880 N N . ASN A 1 109 ? 3.673 16.120 -32.451 1.00 85.44 109 ASN A N 1
ATOM 881 C CA . ASN A 1 109 ? 3.696 15.840 -31.007 1.00 85.44 109 ASN A CA 1
ATOM 882 C C . ASN A 1 109 ? 2.397 15.188 -30.485 1.00 85.44 109 ASN A C 1
ATOM 884 O O . ASN A 1 109 ? 2.433 14.397 -29.540 1.00 85.44 109 ASN A O 1
ATOM 888 N N . ASN A 1 110 ? 1.251 15.468 -31.116 1.00 89.31 110 ASN A N 1
ATOM 889 C CA . ASN A 1 110 ? -0.035 14.876 -30.736 1.00 89.31 110 ASN A CA 1
ATOM 890 C C . ASN A 1 110 ? -0.091 13.362 -30.996 1.00 89.31 110 ASN A C 1
ATOM 892 O O . ASN A 1 110 ? -0.719 12.636 -30.224 1.00 89.31 110 ASN A O 1
ATOM 896 N N . LEU A 1 111 ? 0.582 12.871 -32.044 1.00 84.12 111 LEU A N 1
ATOM 897 C CA . LEU A 1 111 ? 0.641 11.437 -32.337 1.00 84.12 111 LEU A CA 1
ATOM 898 C C . LEU A 1 111 ? 1.440 10.691 -31.266 1.00 84.12 111 LEU A C 1
ATOM 900 O O . LEU A 1 111 ? 1.031 9.614 -30.836 1.00 84.12 111 LEU A O 1
ATOM 904 N N . LEU A 1 112 ? 2.530 11.287 -30.776 1.00 86.06 112 LEU A N 1
ATOM 905 C CA . LEU A 1 112 ? 3.339 10.717 -29.697 1.00 86.06 112 LEU A CA 1
ATOM 906 C C . LEU A 1 112 ? 2.515 10.574 -28.405 1.00 86.06 112 LEU A C 1
ATOM 908 O O . LEU A 1 112 ? 2.515 9.513 -27.780 1.00 86.06 112 LEU A O 1
ATOM 912 N N . ILE A 1 113 ? 1.745 11.605 -28.046 1.00 86.69 113 ILE A N 1
ATOM 913 C CA . ILE A 1 113 ? 0.837 11.575 -26.888 1.00 86.69 113 ILE A CA 1
ATOM 914 C C . ILE A 1 113 ? -0.220 10.473 -27.042 1.00 86.69 113 ILE A C 1
ATOM 916 O O . ILE A 1 113 ? -0.455 9.713 -26.101 1.00 86.69 113 ILE A O 1
ATOM 920 N N . LEU A 1 114 ? -0.822 10.334 -28.227 1.00 87.75 114 LEU A N 1
ATOM 921 C CA . LEU A 1 114 ? -1.801 9.281 -28.506 1.00 87.75 114 LEU A CA 1
ATOM 922 C C . LEU A 1 114 ? -1.190 7.879 -28.339 1.00 87.75 114 LEU A C 1
ATOM 924 O O . LEU A 1 114 ? -1.792 7.012 -27.705 1.00 87.75 114 LEU A O 1
ATOM 928 N N . ILE A 1 115 ? 0.025 7.662 -28.849 1.00 86.94 115 ILE A N 1
ATOM 929 C CA . ILE A 1 115 ? 0.752 6.393 -28.703 1.00 86.94 115 ILE A CA 1
ATOM 930 C C . ILE A 1 115 ? 0.968 6.061 -27.219 1.00 86.94 115 ILE A C 1
ATOM 932 O O . ILE A 1 115 ? 0.683 4.940 -26.802 1.00 86.94 115 ILE A O 1
ATOM 936 N N . ILE A 1 116 ? 1.370 7.032 -26.393 1.00 88.38 116 ILE A N 1
ATOM 937 C CA . ILE A 1 116 ? 1.530 6.826 -24.943 1.00 88.38 116 ILE A CA 1
ATOM 938 C C . ILE A 1 116 ? 0.198 6.438 -24.286 1.00 88.38 116 ILE A C 1
ATOM 940 O O . ILE A 1 116 ? 0.151 5.482 -23.509 1.00 88.38 116 ILE A O 1
ATOM 944 N N . PHE A 1 117 ? -0.896 7.130 -24.613 1.00 89.31 117 PHE A N 1
ATOM 945 C CA . PHE A 1 117 ? -2.214 6.823 -24.051 1.00 89.31 117 PHE A CA 1
ATOM 946 C C . PHE A 1 117 ? -2.726 5.440 -24.461 1.00 89.31 117 PHE A C 1
ATOM 948 O O . PHE A 1 117 ? -3.271 4.717 -23.627 1.00 89.31 117 PHE A O 1
ATOM 955 N N . THR A 1 118 ? -2.534 5.044 -25.721 1.00 89.00 118 THR A N 1
ATOM 956 C CA . THR A 1 118 ? -2.942 3.712 -26.200 1.00 89.00 118 THR A CA 1
ATOM 957 C C . THR A 1 118 ? -2.132 2.596 -25.542 1.00 89.00 118 THR A C 1
ATOM 959 O O . THR A 1 118 ? -2.713 1.602 -25.110 1.00 89.00 118 THR A O 1
ATOM 962 N N . LEU A 1 119 ? -0.819 2.780 -25.371 1.00 87.25 119 LEU A N 1
ATOM 963 C CA . LEU A 1 119 ? 0.035 1.849 -24.630 1.00 87.25 119 LEU A CA 1
ATOM 964 C C . LEU A 1 119 ? -0.403 1.722 -23.169 1.00 87.25 119 LEU A C 1
ATOM 966 O O . LEU A 1 119 ? -0.510 0.610 -22.654 1.00 87.25 119 LEU A O 1
ATOM 970 N N . PHE A 1 120 ? -0.714 2.840 -22.510 1.00 89.00 120 PHE A N 1
ATOM 971 C CA . PHE A 1 120 ? -1.218 2.824 -21.138 1.00 89.00 120 PHE A CA 1
ATOM 972 C C . PHE A 1 120 ? -2.562 2.085 -21.027 1.00 89.00 120 PHE A C 1
ATOM 974 O O . PHE A 1 120 ? -2.758 1.278 -20.118 1.00 89.00 120 PHE A O 1
ATOM 981 N N . ALA A 1 121 ? -3.471 2.303 -21.982 1.00 90.75 121 ALA A N 1
ATOM 982 C CA . ALA A 1 121 ? -4.755 1.612 -22.031 1.00 90.75 121 ALA A CA 1
ATOM 983 C C . ALA A 1 121 ? -4.592 0.095 -22.243 1.00 90.75 121 ALA A C 1
ATOM 985 O O . ALA A 1 121 ? -5.257 -0.692 -21.567 1.00 90.75 121 ALA A O 1
ATOM 986 N N . LEU A 1 122 ? -3.675 -0.320 -23.124 1.00 90.38 122 LEU A N 1
ATOM 987 C CA . LEU A 1 122 ? -3.351 -1.730 -23.366 1.00 90.38 122 LEU A CA 1
ATOM 988 C C . LEU A 1 122 ? -2.756 -2.405 -22.127 1.00 90.38 122 LEU A C 1
ATOM 990 O O . LEU A 1 122 ? -3.177 -3.502 -21.765 1.00 90.38 122 LEU A O 1
ATOM 994 N N . LEU A 1 123 ? -1.828 -1.738 -21.436 1.00 86.31 123 LEU A N 1
ATOM 995 C CA . LEU A 1 123 ? -1.244 -2.255 -20.195 1.00 86.31 123 LEU A CA 1
ATOM 996 C C . LEU A 1 123 ? -2.308 -2.475 -19.115 1.00 86.31 123 LEU A C 1
ATOM 998 O O . LEU A 1 123 ? -2.286 -3.490 -18.427 1.00 86.31 123 LEU A O 1
ATOM 1002 N N . ASN A 1 124 ? -3.268 -1.558 -18.991 1.00 82.75 124 ASN A N 1
ATOM 1003 C CA . ASN A 1 124 ? -4.348 -1.694 -18.017 1.00 82.75 124 ASN A CA 1
ATOM 1004 C C . ASN A 1 124 ? -5.367 -2.783 -18.406 1.00 82.75 124 ASN A C 1
ATOM 1006 O O . ASN A 1 124 ? -5.938 -3.433 -17.534 1.00 82.75 124 ASN A O 1
ATOM 1010 N N . SER A 1 125 ? -5.583 -3.010 -19.706 1.00 80.69 125 SER A N 1
ATOM 1011 C CA . SER A 1 125 ? -6.462 -4.078 -20.200 1.00 80.69 125 SER A CA 1
ATOM 1012 C C . SER A 1 125 ? -5.920 -5.474 -19.902 1.00 80.69 125 SER A C 1
ATOM 1014 O O . SER A 1 125 ? -6.710 -6.377 -19.663 1.00 80.69 125 SER A O 1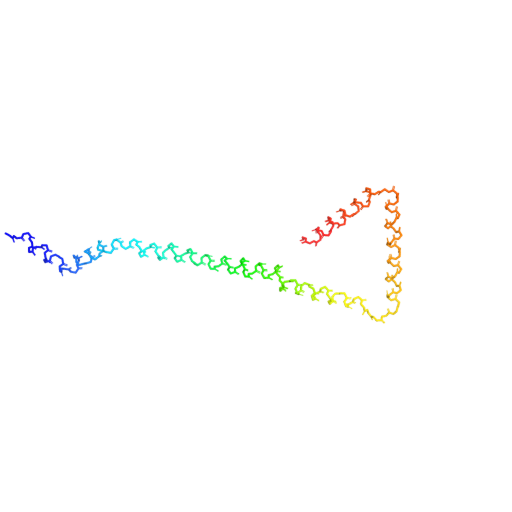
ATOM 1016 N N . ASN A 1 126 ? -4.598 -5.651 -19.915 1.00 67.69 126 ASN A N 1
ATOM 1017 C CA . ASN A 1 126 ? -3.959 -6.949 -19.680 1.00 67.69 126 ASN A CA 1
ATOM 1018 C C . ASN A 1 126 ? -3.884 -7.333 -18.191 1.00 67.69 126 ASN A C 1
ATOM 1020 O O . ASN A 1 126 ? -3.545 -8.469 -17.873 1.00 67.69 126 ASN A O 1
ATOM 1024 N N . ASN A 1 127 ? -4.177 -6.390 -17.290 1.00 56.31 127 ASN A N 1
ATOM 1025 C CA . ASN A 1 127 ? -4.155 -6.589 -15.838 1.00 56.31 127 ASN A CA 1
ATOM 1026 C C . ASN A 1 127 ? -5.547 -6.903 -15.245 1.00 56.31 127 ASN A C 1
ATOM 1028 O O . ASN A 1 127 ? -5.679 -6.992 -14.023 1.00 56.31 127 ASN A O 1
ATOM 1032 N N . LYS A 1 128 ? -6.575 -7.046 -16.091 1.00 47.28 128 LYS A N 1
ATOM 1033 C CA . LYS A 1 128 ? -7.871 -7.653 -15.755 1.00 47.28 128 LYS A CA 1
ATOM 1034 C C . LYS A 1 128 ? -7.913 -9.081 -16.274 1.00 47.28 128 LYS A C 1
ATOM 1036 O O . LYS A 1 128 ? -8.482 -9.923 -15.549 1.00 47.28 128 LYS A O 1
#

Foldseek 3Di:
DVVVVVLVVLCPDPVVVVVVVCVVCVNCVVVVCCPPPVVVCVVVVVVCCCCPVVNVCCCVDPNVVVVVVVVVVVVVVVQPPVDPVSVVVVVVVVVVVVVVLVVCVVPDPVVVVVVVVVVVVVVVVVVD

Radius of gyration: 37.37 Å; chains: 1; bounding box: 74×29×101 Å